Protein AF-A0A529L135-F1 (afdb_monomer)

Radius of gyration: 15.81 Å; Cα contacts (8 Å, |Δi|>4): 292; chains: 1; bounding box: 37×42×41 Å

Foldseek 3Di:
DQDDDAEEEEQAPLDDALDDDCVVSLVVVLVVLVSDDHQAEYEYANSDDPVCVVSCVVSRYHYADLAWDWDDDPNATEIEHEHHACPNVNRGDLCSRLVPPDQPHA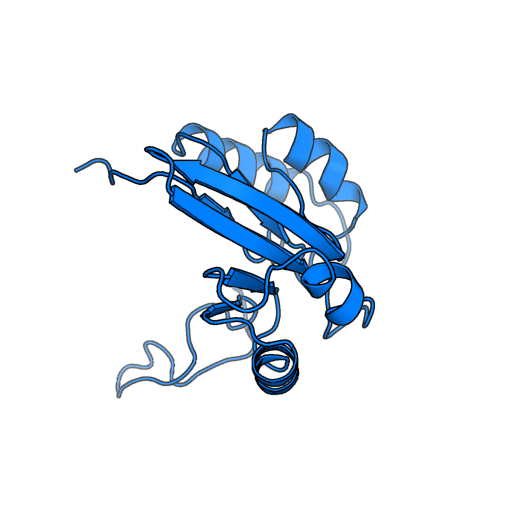YEYRHQDPPCVVVCVVSPHPYYDYHQFPQDCDDDVVPSPHTHSDDDD

pLDDT: mean 85.68, std 14.47, range [43.91, 97.81]

Secondary structure (DSSP, 8-state):
-PPP-S-EEEES--SS-SSS--HHHHHHHHHHHTT--S-EEEE--TT--GGGHHHHHHTTEEE-SSEEEEEEETTEEEEEEE---TTTT----HHHHHTT--TTS-EEEEES-GGGHHHHHHTT-SEEEE--STT-SS--TT-S-S--S----

Structure (mmCIF, N/CA/C/O backbone):
data_AF-A0A529L135-F1
#
_entry.id   AF-A0A529L135-F1
#
loop_
_atom_site.group_PDB
_atom_site.id
_atom_site.type_symbol
_atom_site.label_atom_id
_atom_site.label_alt_id
_atom_site.label_comp_id
_atom_site.label_asym_id
_atom_site.label_entity_id
_atom_site.label_seq_id
_atom_site.pdbx_PDB_ins_code
_atom_site.Cartn_x
_atom_site.Cartn_y
_atom_site.Cartn_z
_atom_site.occupancy
_atom_site.B_iso_or_equiv
_atom_site.auth_seq_id
_atom_site.auth_comp_id
_atom_site.auth_asym_id
_atom_site.auth_atom_id
_atom_site.pdbx_PDB_model_num
ATOM 1 N N . ALA A 1 1 ? -20.664 -4.979 -12.430 1.00 52.12 1 ALA A N 1
ATOM 2 C CA . ALA A 1 1 ? -21.170 -3.982 -11.471 1.00 52.12 1 ALA A CA 1
ATOM 3 C C . ALA A 1 1 ? -19.959 -3.244 -10.936 1.00 52.12 1 ALA A C 1
ATOM 5 O O . ALA A 1 1 ? -18.958 -3.914 -10.702 1.00 52.12 1 ALA A O 1
ATOM 6 N N . ASP A 1 2 ? -20.019 -1.918 -10.818 1.00 77.88 2 ASP A N 1
ATOM 7 C CA . ASP A 1 2 ? -18.965 -1.169 -10.124 1.00 77.88 2 ASP A CA 1
ATOM 8 C C . ASP A 1 2 ? -18.896 -1.668 -8.671 1.00 77.88 2 ASP A C 1
ATOM 10 O O . ASP A 1 2 ? -19.935 -1.911 -8.052 1.00 77.88 2 ASP A O 1
ATOM 14 N N . LEU A 1 3 ? -17.682 -1.902 -8.169 1.00 85.25 3 LEU A N 1
ATOM 15 C CA . LEU A 1 3 ? -17.448 -2.347 -6.797 1.00 85.25 3 LEU A CA 1
ATOM 16 C C . LEU A 1 3 ? -17.660 -1.154 -5.853 1.00 85.25 3 LEU A C 1
ATOM 18 O O . LEU A 1 3 ? -17.088 -0.092 -6.089 1.00 85.25 3 LEU A O 1
ATOM 22 N N . ASP A 1 4 ? -18.458 -1.328 -4.802 1.00 90.44 4 ASP A N 1
ATOM 23 C CA . ASP A 1 4 ? -18.610 -0.329 -3.740 1.00 90.44 4 ASP A CA 1
ATOM 24 C C . ASP A 1 4 ? -17.575 -0.590 -2.640 1.00 90.44 4 ASP A C 1
ATOM 26 O O . ASP A 1 4 ? -17.446 -1.722 -2.167 1.00 90.44 4 ASP A O 1
ATOM 30 N N . TYR A 1 5 ? -16.799 0.431 -2.280 1.00 92.19 5 TYR A N 1
ATOM 31 C CA . TYR A 1 5 ? -15.730 0.339 -1.288 1.00 92.19 5 TYR A CA 1
ATOM 32 C C . TYR A 1 5 ? -15.393 1.718 -0.705 1.00 92.19 5 TYR A C 1
ATOM 34 O O . TYR A 1 5 ? -15.581 2.747 -1.354 1.00 92.19 5 TYR A O 1
ATOM 42 N N . ASP A 1 6 ? -14.844 1.731 0.512 1.00 92.06 6 ASP A N 1
ATOM 43 C CA . ASP A 1 6 ? -14.479 2.968 1.218 1.00 92.06 6 ASP A CA 1
ATOM 44 C C . ASP A 1 6 ? -13.060 3.437 0.931 1.00 92.06 6 ASP A C 1
ATOM 46 O O . ASP A 1 6 ? -12.818 4.631 0.795 1.00 92.06 6 ASP A O 1
ATOM 50 N N . ILE A 1 7 ? -12.122 2.494 0.857 1.00 94.94 7 ILE A N 1
ATOM 51 C CA . ILE A 1 7 ? -10.709 2.747 0.584 1.00 94.94 7 ILE A CA 1
ATOM 52 C C . ILE A 1 7 ? -10.172 1.679 -0.363 1.00 94.94 7 ILE A C 1
ATOM 54 O O . ILE A 1 7 ? -10.663 0.549 -0.391 1.00 94.94 7 ILE A O 1
ATOM 58 N N . CYS A 1 8 ? -9.131 2.024 -1.110 1.00 95.44 8 CYS A N 1
ATOM 59 C CA . CYS A 1 8 ? -8.350 1.073 -1.889 1.00 95.44 8 CYS A CA 1
ATOM 60 C C . CYS A 1 8 ? -6.892 1.114 -1.416 1.00 95.44 8 CYS A C 1
ATOM 62 O O . CYS A 1 8 ? -6.384 2.171 -1.037 1.00 95.44 8 CYS A O 1
ATOM 64 N N . VAL A 1 9 ? -6.230 -0.042 -1.410 1.00 96.25 9 VAL A N 1
ATOM 65 C CA . VAL A 1 9 ? -4.837 -0.181 -0.975 1.00 96.25 9 VAL A CA 1
ATOM 66 C C . VAL A 1 9 ? -4.012 -0.860 -2.066 1.00 96.25 9 VAL A C 1
ATOM 68 O O . VAL A 1 9 ? -4.478 -1.810 -2.694 1.00 96.25 9 VAL A O 1
ATOM 71 N N . LEU A 1 10 ? -2.796 -0.368 -2.299 1.00 94.75 10 LEU A N 1
ATOM 72 C CA . LEU A 1 10 ? -1.852 -0.878 -3.295 1.00 94.75 10 LEU A CA 1
ATOM 73 C C . LEU A 1 10 ? -0.564 -1.309 -2.593 1.00 94.75 10 LEU A C 1
ATOM 75 O O . LEU A 1 10 ? 0.170 -0.488 -2.049 1.00 94.75 10 LEU A O 1
ATOM 79 N N . THR A 1 11 ? -0.274 -2.604 -2.595 1.00 93.38 11 THR A N 1
ATOM 80 C CA . THR A 1 11 ? 0.825 -3.180 -1.809 1.00 93.38 11 THR A CA 1
ATOM 81 C C . THR A 1 11 ? 2.119 -3.324 -2.609 1.00 93.38 11 THR A C 1
ATOM 83 O O . THR A 1 11 ? 2.791 -4.339 -2.472 1.00 93.38 11 THR A O 1
ATOM 86 N N . GLY A 1 12 ? 2.461 -2.350 -3.457 1.00 91.25 12 GLY A N 1
ATOM 87 C CA . GLY A 1 12 ? 3.728 -2.305 -4.198 1.00 91.25 12 GLY A CA 1
ATOM 88 C C . GLY A 1 12 ? 3.805 -3.149 -5.476 1.00 91.25 12 GLY A C 1
ATOM 89 O O . GLY A 1 12 ? 2.822 -3.743 -5.916 1.00 91.25 12 GLY A O 1
ATOM 90 N N . ASP A 1 13 ? 5.002 -3.175 -6.062 1.00 91.12 13 ASP A N 1
ATOM 91 C CA . ASP A 1 13 ? 5.350 -3.725 -7.379 1.00 91.12 13 ASP A CA 1
ATOM 92 C C . ASP A 1 13 ? 4.574 -3.084 -8.534 1.00 91.12 13 ASP A C 1
ATOM 94 O O . ASP A 1 13 ? 4.023 -3.739 -9.422 1.00 91.12 13 ASP A O 1
ATOM 98 N N . PHE A 1 14 ? 4.586 -1.751 -8.557 1.00 91.56 14 PHE A N 1
ATOM 99 C CA . PHE A 1 14 ? 4.044 -0.966 -9.666 1.00 91.56 14 PHE A CA 1
ATOM 100 C C . PHE A 1 14 ? 4.811 -1.198 -10.970 1.00 91.56 14 PHE A C 1
ATOM 102 O O . PHE A 1 14 ? 4.242 -1.059 -12.058 1.00 91.56 14 PHE A O 1
ATOM 109 N N . ARG A 1 15 ? 6.101 -1.543 -10.888 1.00 89.12 15 ARG A N 1
ATOM 110 C CA . ARG A 1 15 ? 6.928 -1.879 -12.054 1.00 89.12 15 ARG A CA 1
ATOM 111 C C . ARG A 1 15 ? 7.584 -3.252 -11.935 1.00 89.12 15 ARG A C 1
ATOM 113 O O . ARG A 1 15 ? 7.894 -3.728 -10.858 1.00 89.12 15 ARG A O 1
ATOM 120 N N . ALA A 1 16 ? 7.895 -3.845 -13.085 1.00 84.81 16 ALA A N 1
ATOM 121 C CA . ALA A 1 16 ? 8.473 -5.187 -13.169 1.00 84.81 16 ALA A CA 1
ATOM 122 C C . ALA A 1 16 ? 9.989 -5.260 -12.904 1.00 84.81 16 ALA A C 1
ATOM 124 O O . ALA A 1 16 ? 10.500 -6.282 -12.460 1.00 84.81 16 ALA A O 1
ATOM 125 N N . LYS A 1 17 ? 10.760 -4.215 -13.229 1.00 84.44 17 LYS A N 1
ATOM 126 C CA . LYS A 1 17 ? 12.232 -4.225 -13.116 1.00 84.44 17 LYS A CA 1
ATOM 127 C C . LYS A 1 17 ? 12.682 -3.318 -11.983 1.00 84.44 17 LYS A C 1
ATOM 129 O O . LYS A 1 17 ? 12.182 -2.210 -11.869 1.00 84.44 17 LYS A O 1
ATOM 134 N N . THR A 1 18 ? 13.705 -3.729 -11.236 1.00 83.75 18 THR A N 1
ATOM 135 C CA . THR A 1 18 ? 14.339 -2.923 -10.173 1.00 83.75 18 THR A CA 1
ATOM 136 C C . THR A 1 18 ? 15.204 -1.770 -10.709 1.00 83.75 18 THR A C 1
ATOM 138 O O . THR A 1 18 ? 15.693 -0.938 -9.945 1.00 83.75 18 THR A O 1
ATOM 141 N N . PHE A 1 19 ? 15.370 -1.643 -12.028 1.00 86.12 19 PHE A N 1
ATOM 142 C CA . PHE A 1 19 ? 16.153 -0.584 -12.664 1.00 86.12 19 PHE A CA 1
ATOM 143 C C . PHE A 1 19 ? 15.565 -0.176 -14.019 1.00 86.12 19 PHE A C 1
ATOM 145 O O . PHE A 1 19 ? 14.775 -0.903 -14.622 1.00 86.12 19 PHE A O 1
ATOM 152 N N . GLY A 1 20 ? 16.008 0.981 -14.514 1.00 91.69 20 GLY A N 1
ATOM 153 C CA . GLY A 1 20 ? 15.565 1.542 -15.789 1.00 91.69 20 GLY A CA 1
ATOM 154 C C . GLY A 1 20 ? 14.368 2.495 -15.663 1.00 91.69 20 GLY A C 1
ATOM 155 O O . GLY A 1 20 ? 13.976 2.839 -14.541 1.00 91.69 20 GLY A O 1
ATOM 156 N N . PRO A 1 21 ? 13.833 2.953 -16.812 1.00 92.94 21 PRO A N 1
ATOM 157 C CA . PRO A 1 21 ? 12.687 3.857 -16.863 1.00 92.94 21 PRO A CA 1
ATOM 158 C C . PRO A 1 21 ? 11.444 3.218 -16.235 1.00 92.94 21 PRO A C 1
ATOM 160 O O . PRO A 1 21 ? 11.244 2.003 -16.318 1.00 92.94 21 PRO A O 1
ATOM 163 N N . PHE A 1 22 ? 10.616 4.040 -15.600 1.00 94.75 22 PHE A N 1
ATOM 164 C CA . PHE A 1 22 ? 9.391 3.630 -14.898 1.00 94.75 22 PHE A CA 1
ATOM 165 C C . PHE A 1 22 ? 8.163 4.448 -15.320 1.00 94.75 22 PHE A C 1
ATOM 167 O O . PHE A 1 22 ? 7.067 4.231 -14.814 1.00 94.75 22 PHE A O 1
ATOM 174 N N . GLU A 1 23 ? 8.320 5.359 -16.274 1.00 96.00 23 GLU A N 1
ATOM 175 C CA . GLU A 1 23 ? 7.286 6.267 -16.764 1.00 96.00 23 GLU A CA 1
ATOM 176 C C . GLU A 1 23 ? 6.094 5.484 -17.328 1.00 96.00 23 GLU A C 1
ATOM 178 O O . GLU A 1 23 ? 4.957 5.735 -16.955 1.00 96.00 23 GLU A O 1
ATOM 183 N N . ALA A 1 24 ? 6.354 4.429 -18.108 1.00 95.19 24 ALA A N 1
ATOM 184 C CA . ALA A 1 24 ? 5.298 3.559 -18.630 1.00 95.19 24 ALA A CA 1
ATOM 185 C C . ALA A 1 24 ? 4.519 2.812 -17.527 1.00 95.19 24 ALA A C 1
ATOM 187 O O . ALA A 1 24 ? 3.340 2.498 -17.705 1.00 95.19 24 ALA A O 1
ATOM 188 N N . ALA A 1 25 ? 5.166 2.520 -16.391 1.00 95.06 25 ALA A N 1
ATOM 189 C CA . ALA A 1 25 ? 4.496 1.930 -15.235 1.00 95.06 25 ALA A CA 1
ATOM 190 C C . ALA A 1 25 ? 3.581 2.962 -14.564 1.00 95.06 25 ALA A C 1
ATOM 192 O O . ALA A 1 25 ? 2.421 2.657 -14.300 1.00 95.06 25 ALA A O 1
ATOM 193 N N . LEU A 1 26 ? 4.056 4.200 -14.388 1.00 96.44 26 LEU A N 1
ATOM 194 C CA . LEU A 1 26 ? 3.243 5.312 -13.889 1.00 96.44 26 LEU A CA 1
ATOM 195 C C . LEU A 1 26 ? 2.050 5.610 -14.806 1.00 96.44 26 LEU A C 1
ATOM 197 O O . LEU A 1 26 ? 0.939 5.769 -14.310 1.00 96.44 26 LEU A O 1
ATOM 201 N N . ASP A 1 27 ? 2.229 5.581 -16.128 1.00 96.69 27 ASP A N 1
ATOM 202 C CA . ASP A 1 27 ? 1.118 5.698 -17.082 1.00 96.69 27 ASP A CA 1
ATOM 203 C C . ASP A 1 27 ? 0.091 4.573 -16.887 1.00 96.69 27 ASP A C 1
ATOM 205 O O . ASP A 1 27 ? -1.116 4.771 -17.045 1.00 96.69 27 ASP A O 1
ATOM 209 N N . GLY A 1 28 ? 0.560 3.366 -16.557 1.00 94.69 28 GLY A N 1
ATOM 210 C CA . GLY A 1 28 ? -0.282 2.234 -16.177 1.00 94.69 28 GLY A CA 1
ATOM 211 C C . GLY A 1 28 ? -1.088 2.507 -14.914 1.00 94.69 28 GLY A C 1
ATOM 212 O O . GLY A 1 28 ? -2.313 2.356 -14.929 1.00 94.69 28 GLY A O 1
ATOM 213 N N . VAL A 1 29 ? -0.419 2.964 -13.855 1.00 94.62 29 VAL A N 1
ATOM 214 C CA . VAL A 1 29 ? -1.062 3.335 -12.590 1.00 94.62 29 VAL A CA 1
ATOM 215 C C . VAL A 1 29 ? -2.086 4.445 -12.809 1.00 94.62 29 VAL A C 1
ATOM 217 O O . VAL A 1 29 ? -3.202 4.321 -12.318 1.00 94.62 29 VAL A O 1
ATOM 220 N N . ALA A 1 30 ? -1.786 5.463 -13.618 1.00 95.62 30 ALA A N 1
ATOM 221 C CA . ALA A 1 30 ? -2.716 6.546 -13.934 1.00 95.62 30 ALA A CA 1
ATOM 222 C C . ALA A 1 30 ? -4.013 6.036 -14.592 1.00 95.62 30 ALA A C 1
ATOM 224 O O . ALA A 1 30 ? -5.111 6.477 -14.242 1.00 95.62 30 ALA A O 1
ATOM 225 N N . ARG A 1 31 ? -3.916 5.056 -15.505 1.00 95.12 31 ARG A N 1
ATOM 226 C CA . ARG A 1 31 ? -5.099 4.425 -16.123 1.00 95.12 31 ARG A CA 1
ATOM 227 C C . ARG A 1 31 ? -5.934 3.644 -15.112 1.00 95.12 31 ARG A C 1
ATOM 229 O O . ARG A 1 31 ? -7.160 3.740 -15.139 1.00 95.12 31 ARG A O 1
ATOM 236 N N . VAL A 1 32 ? -5.290 2.887 -14.221 1.00 92.00 32 VAL A N 1
ATOM 237 C CA . VAL A 1 32 ? -5.987 2.157 -13.148 1.00 92.00 32 VAL A CA 1
ATOM 238 C C . VAL A 1 32 ? -6.639 3.146 -12.186 1.00 92.00 32 VAL A C 1
ATOM 240 O O . VAL A 1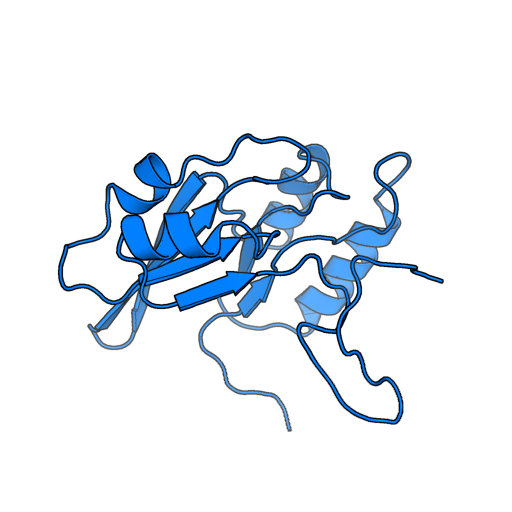 32 ? -7.831 3.037 -11.907 1.00 92.00 32 VAL A O 1
ATOM 243 N N . ARG A 1 33 ? -5.895 4.170 -11.757 1.00 92.56 33 ARG A N 1
ATOM 244 C CA . ARG A 1 33 ? -6.348 5.235 -10.861 1.00 92.56 33 ARG A CA 1
ATOM 245 C C . ARG A 1 33 ? -7.617 5.915 -11.358 1.00 92.56 33 ARG A C 1
ATOM 247 O O . ARG A 1 33 ? -8.477 6.207 -10.531 1.00 92.56 33 ARG A O 1
ATOM 254 N N . ALA A 1 34 ? -7.757 6.134 -12.666 1.00 92.50 34 ALA A N 1
ATOM 255 C CA . ALA A 1 34 ? -8.953 6.731 -13.267 1.00 92.50 34 ALA A CA 1
ATOM 256 C C . ALA A 1 34 ? -10.229 5.888 -13.074 1.00 92.50 34 ALA A C 1
ATOM 258 O O . ALA A 1 34 ? -11.334 6.422 -13.137 1.00 92.50 34 ALA A O 1
ATOM 259 N N . SER A 1 35 ? -10.080 4.585 -12.824 1.00 91.12 35 SER A N 1
ATOM 260 C CA . SER A 1 35 ? -11.188 3.665 -12.535 1.00 91.12 35 SER A CA 1
ATOM 261 C C . SER A 1 35 ? -11.441 3.493 -11.032 1.00 91.12 35 SER A C 1
ATOM 263 O O . SER A 1 35 ? -12.474 2.955 -10.643 1.00 91.12 35 SER A O 1
ATOM 265 N N . LEU A 1 36 ? -10.514 3.953 -10.185 1.00 92.12 36 LEU A N 1
ATOM 266 C CA . LEU A 1 36 ? -10.628 3.900 -8.733 1.00 92.12 36 LEU A CA 1
ATOM 267 C C . LEU A 1 36 ? -11.289 5.178 -8.195 1.00 92.12 36 LEU A C 1
ATOM 269 O O . LEU A 1 36 ? -11.008 6.298 -8.621 1.00 92.12 36 LEU A O 1
ATOM 273 N N . ARG A 1 37 ? -12.165 5.015 -7.214 1.00 90.69 37 ARG A N 1
ATOM 274 C CA . ARG A 1 37 ? -12.821 6.072 -6.442 1.00 90.69 37 ARG A CA 1
ATOM 275 C C . ARG A 1 37 ? -12.316 6.065 -4.995 1.00 90.69 37 ARG A C 1
ATOM 277 O O . ARG A 1 37 ? -11.704 5.096 -4.561 1.00 90.69 37 ARG A O 1
ATOM 284 N N . GLY A 1 38 ? -12.582 7.149 -4.270 1.00 91.56 38 GLY A N 1
ATOM 285 C CA . GLY A 1 38 ? -12.255 7.268 -2.847 1.00 91.56 38 GLY A CA 1
ATOM 286 C C . GLY A 1 38 ? -10.756 7.410 -2.531 1.00 91.56 38 GLY A C 1
ATOM 287 O O . GLY A 1 38 ? -9.938 7.567 -3.445 1.00 91.56 38 GLY A O 1
ATOM 288 N N . PRO A 1 39 ? -10.408 7.410 -1.232 1.00 95.62 39 PRO A N 1
ATOM 289 C CA . PRO A 1 39 ? -9.033 7.388 -0.747 1.00 95.62 39 PRO A CA 1
ATOM 290 C C . PRO A 1 39 ? -8.264 6.156 -1.229 1.00 95.62 39 PRO A C 1
ATOM 292 O O . PRO A 1 39 ? -8.771 5.031 -1.223 1.00 95.62 39 PRO A O 1
ATOM 295 N N . LEU A 1 40 ? -7.014 6.384 -1.621 1.00 96.69 40 LEU A N 1
ATOM 296 C CA . LEU A 1 40 ? -6.109 5.366 -2.130 1.00 96.69 40 LEU A CA 1
ATOM 297 C C . LEU A 1 40 ? -4.821 5.415 -1.317 1.00 96.69 40 LEU A C 1
ATOM 299 O O . LEU A 1 40 ? -4.205 6.473 -1.222 1.00 96.69 40 LEU A O 1
ATOM 303 N N . TYR A 1 41 ? -4.421 4.288 -0.746 1.00 97.81 41 TYR A N 1
ATOM 304 C CA . TYR A 1 41 ? -3.205 4.167 0.055 1.00 97.81 41 TYR A CA 1
ATOM 305 C C . TYR A 1 41 ? -2.235 3.202 -0.612 1.00 97.81 41 TYR A C 1
ATOM 307 O O . TYR A 1 41 ? -2.661 2.260 -1.280 1.00 97.81 41 TYR A O 1
ATOM 315 N N . GLY A 1 42 ? -0.935 3.414 -0.439 1.00 96.12 42 GLY A N 1
ATOM 316 C CA . GLY A 1 42 ? 0.069 2.562 -1.063 1.00 96.12 42 GLY A CA 1
ATOM 317 C C . GLY A 1 42 ? 1.319 2.368 -0.224 1.00 96.12 42 GLY A C 1
ATOM 318 O O . GLY A 1 42 ? 1.691 3.235 0.558 1.00 96.12 42 GLY A O 1
ATOM 319 N N . VAL A 1 43 ? 1.990 1.240 -0.432 1.00 95.50 43 VAL A N 1
ATOM 320 C CA . VAL A 1 43 ? 3.383 1.011 -0.019 1.00 95.50 43 VAL A CA 1
ATOM 321 C C . VAL A 1 43 ? 4.209 0.668 -1.258 1.00 95.50 43 VAL A C 1
ATOM 323 O O . VAL A 1 43 ? 3.653 0.275 -2.286 1.00 95.50 43 VAL A O 1
ATOM 326 N N . LEU A 1 44 ? 5.525 0.856 -1.194 1.00 93.62 44 LEU A N 1
ATOM 327 C CA . LEU A 1 44 ? 6.421 0.479 -2.288 1.00 93.62 44 LEU A CA 1
ATOM 328 C C . LEU A 1 44 ? 6.745 -1.010 -2.228 1.00 93.62 44 LEU A C 1
ATOM 330 O O . LEU A 1 44 ? 6.862 -1.577 -1.144 1.00 93.62 44 LEU A O 1
ATOM 334 N N . GLY A 1 45 ? 6.904 -1.623 -3.400 1.00 90.06 45 GLY A N 1
ATOM 335 C CA . GLY A 1 45 ? 7.439 -2.971 -3.520 1.00 90.06 45 GLY A CA 1
ATOM 336 C C . GLY A 1 45 ? 8.940 -3.007 -3.731 1.00 90.06 45 GLY A C 1
ATOM 337 O O . GLY A 1 45 ? 9.578 -1.977 -3.956 1.00 90.06 45 GLY A O 1
ATOM 338 N N . ASN A 1 46 ? 9.513 -4.210 -3.706 1.00 86.50 46 ASN A N 1
ATOM 339 C CA . ASN A 1 46 ? 10.956 -4.382 -3.877 1.00 86.50 46 ASN A CA 1
ATOM 340 C C . ASN A 1 46 ? 11.418 -4.003 -5.294 1.00 86.50 46 ASN A C 1
ATOM 342 O O . ASN A 1 46 ? 12.604 -3.739 -5.513 1.00 86.50 46 ASN A O 1
ATOM 346 N N . HIS A 1 47 ? 10.505 -3.972 -6.271 1.00 87.19 47 HIS A N 1
ATOM 347 C CA . HIS A 1 47 ? 10.811 -3.485 -7.611 1.00 87.19 47 HIS A CA 1
ATOM 348 C C . HIS A 1 47 ? 10.717 -1.968 -7.732 1.00 87.19 47 HIS A C 1
ATOM 350 O O . HIS A 1 47 ? 11.348 -1.397 -8.628 1.00 87.19 47 HIS A O 1
ATOM 356 N N . ASP A 1 48 ? 9.983 -1.297 -6.854 1.00 90.19 48 ASP A N 1
ATOM 357 C CA . ASP A 1 48 ? 9.704 0.125 -6.971 1.00 90.19 48 ASP A CA 1
ATOM 358 C C . ASP A 1 48 ? 10.856 0.981 -6.446 1.00 90.19 48 ASP A C 1
ATOM 360 O O . ASP A 1 48 ? 11.711 0.559 -5.672 1.00 90.19 48 ASP A O 1
ATOM 364 N N . THR A 1 49 ? 10.918 2.220 -6.920 1.00 89.81 49 THR A N 1
ATOM 365 C CA . THR A 1 49 ? 11.902 3.195 -6.452 1.00 89.81 49 THR A CA 1
ATOM 366 C C . THR A 1 49 ? 11.182 4.349 -5.780 1.00 89.81 49 THR A C 1
ATOM 368 O O . THR A 1 49 ? 10.156 4.806 -6.278 1.00 89.81 49 THR A O 1
ATOM 371 N N . VAL A 1 50 ? 11.767 4.898 -4.712 1.00 91.00 50 VAL A N 1
ATOM 372 C CA . VAL A 1 50 ? 11.262 6.112 -4.043 1.00 91.00 50 VAL A CA 1
ATOM 373 C C . VAL A 1 50 ? 11.050 7.284 -5.013 1.00 91.00 50 VAL A C 1
ATOM 375 O O . VAL A 1 50 ? 10.214 8.148 -4.786 1.00 91.00 50 VAL A O 1
ATOM 378 N N . ARG A 1 51 ? 11.741 7.290 -6.162 1.00 93.19 51 ARG A N 1
ATOM 379 C CA . ARG A 1 51 ? 11.551 8.292 -7.223 1.00 93.19 51 ARG A CA 1
ATOM 380 C C . ARG A 1 51 ? 10.156 8.264 -7.863 1.00 93.19 51 ARG A C 1
ATOM 382 O O . ARG A 1 51 ? 9.806 9.225 -8.538 1.00 93.19 51 ARG A O 1
ATOM 389 N N . MET A 1 52 ? 9.392 7.187 -7.684 1.00 95.00 52 MET A N 1
ATOM 390 C CA . MET A 1 52 ? 8.004 7.079 -8.140 1.00 95.00 52 MET A CA 1
ATOM 391 C C . MET A 1 52 ? 7.023 7.757 -7.179 1.00 95.00 52 MET A C 1
ATOM 393 O O . MET A 1 52 ? 5.952 8.154 -7.627 1.00 95.00 52 MET A O 1
ATOM 397 N N . VAL A 1 53 ? 7.387 7.922 -5.898 1.00 95.31 53 VAL A N 1
ATOM 398 C CA . VAL A 1 53 ? 6.495 8.441 -4.844 1.00 95.31 53 VAL A CA 1
ATOM 399 C C . VAL A 1 53 ? 5.866 9.781 -5.223 1.00 95.31 53 VAL A C 1
ATOM 401 O O . VAL A 1 53 ? 4.641 9.830 -5.215 1.00 95.31 53 VAL A O 1
ATOM 404 N N . PRO A 1 54 ? 6.613 10.811 -5.678 1.00 97.25 54 PRO A N 1
ATOM 405 C CA . PRO A 1 54 ? 5.992 12.091 -6.021 1.00 97.25 54 PRO A CA 1
ATOM 406 C C . PRO A 1 54 ? 4.909 11.961 -7.098 1.00 97.25 54 PRO A C 1
ATOM 408 O O . PRO A 1 54 ? 3.842 12.544 -6.982 1.00 97.25 54 PRO A O 1
ATOM 411 N N . ALA A 1 55 ? 5.145 11.136 -8.123 1.00 97.44 55 ALA A N 1
ATOM 412 C CA . ALA A 1 55 ? 4.168 10.932 -9.187 1.00 97.44 55 ALA A CA 1
ATOM 413 C C . ALA A 1 55 ? 2.947 10.119 -8.721 1.00 97.44 55 ALA A C 1
ATOM 415 O O . ALA A 1 55 ? 1.836 10.370 -9.179 1.00 97.44 55 ALA A O 1
ATOM 416 N N . LEU A 1 56 ? 3.136 9.144 -7.827 1.00 97.12 56 LEU A N 1
ATOM 417 C CA . LEU A 1 56 ? 2.036 8.383 -7.224 1.00 97.12 56 LEU A CA 1
ATOM 418 C C . LEU A 1 56 ? 1.178 9.279 -6.315 1.00 97.12 56 LEU A C 1
ATOM 420 O O . LEU A 1 56 ? -0.051 9.219 -6.371 1.00 97.12 56 LEU A O 1
ATOM 424 N N . GLU A 1 57 ? 1.816 10.150 -5.536 1.00 97.00 57 GLU A N 1
ATOM 425 C CA . GLU A 1 57 ? 1.148 11.143 -4.691 1.00 97.00 57 GLU A CA 1
ATOM 426 C C . GLU A 1 57 ? 0.407 12.198 -5.515 1.00 97.00 57 GLU A C 1
ATOM 428 O O . GLU A 1 57 ? -0.742 12.509 -5.202 1.00 97.00 57 GLU A O 1
ATOM 433 N N . ASP A 1 58 ? 0.986 12.663 -6.627 1.00 97.38 58 ASP A N 1
ATOM 434 C CA . ASP A 1 58 ? 0.313 13.552 -7.587 1.00 97.38 58 ASP A CA 1
ATOM 435 C C . ASP A 1 58 ? -0.942 12.896 -8.201 1.00 97.38 58 ASP A C 1
ATOM 437 O O . ASP A 1 58 ? -1.908 13.578 -8.550 1.00 97.38 58 ASP A O 1
ATOM 441 N N . MET A 1 59 ? -0.976 11.560 -8.293 1.00 96.69 59 MET A N 1
ATOM 442 C CA . MET A 1 59 ? -2.162 10.784 -8.691 1.00 96.69 59 MET A CA 1
ATOM 443 C C . MET A 1 59 ? -3.164 10.566 -7.539 1.00 96.69 59 MET A C 1
ATOM 445 O O . MET A 1 59 ? -4.215 9.939 -7.726 1.00 96.69 59 MET A O 1
ATOM 449 N N . GLY A 1 60 ? -2.872 11.081 -6.345 1.00 96.44 60 GLY A N 1
ATO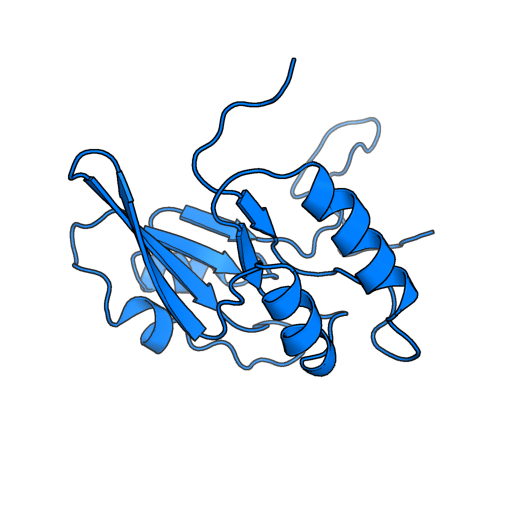M 450 C CA . GLY A 1 60 ? -3.701 10.969 -5.149 1.00 96.44 60 GLY A CA 1
ATOM 451 C C . GLY A 1 60 ? -3.552 9.645 -4.398 1.00 96.44 60 GLY A C 1
ATOM 452 O O . GLY A 1 60 ? -4.447 9.302 -3.626 1.00 96.44 60 GLY A O 1
ATOM 453 N N . VAL A 1 61 ? -2.476 8.885 -4.636 1.00 97.00 61 VAL A N 1
ATOM 454 C CA . VAL A 1 61 ? -2.102 7.746 -3.786 1.00 97.00 61 VAL A CA 1
ATOM 455 C C . VAL A 1 61 ? -1.389 8.294 -2.555 1.00 97.00 61 VAL A C 1
ATOM 457 O O . VAL A 1 61 ? -0.328 8.895 -2.674 1.00 97.00 61 VAL A O 1
ATOM 460 N N . ARG A 1 62 ? -1.921 8.059 -1.359 1.00 97.31 62 ARG A N 1
ATOM 461 C CA . ARG A 1 62 ? -1.192 8.344 -0.125 1.00 97.31 62 ARG A CA 1
ATOM 462 C C . ARG A 1 62 ? -0.197 7.224 0.155 1.00 97.31 62 ARG A C 1
ATOM 464 O O . ARG A 1 62 ? -0.587 6.135 0.579 1.00 97.31 62 ARG A O 1
ATOM 471 N N . MET A 1 63 ? 1.077 7.498 -0.095 1.00 96.75 63 MET A N 1
ATOM 472 C CA . MET A 1 63 ? 2.158 6.553 0.162 1.00 96.75 63 MET A CA 1
ATOM 473 C C . MET A 1 63 ? 2.472 6.519 1.661 1.00 96.75 63 MET A C 1
ATOM 475 O O . MET A 1 63 ? 2.762 7.548 2.255 1.00 96.75 63 MET A O 1
ATOM 479 N N . LEU A 1 64 ? 2.391 5.341 2.278 1.00 95.38 64 LEU A N 1
ATOM 480 C CA . LEU A 1 64 ? 2.641 5.131 3.703 1.00 95.38 64 LEU A CA 1
ATOM 481 C C . LEU A 1 64 ? 4.018 4.482 3.885 1.00 95.38 64 LEU A C 1
ATOM 483 O O . LEU A 1 64 ? 4.188 3.295 3.623 1.00 95.38 64 LEU A O 1
ATOM 487 N N . MET A 1 65 ? 5.012 5.253 4.329 1.00 91.56 65 MET A N 1
ATOM 488 C CA . MET A 1 65 ? 6.399 4.783 4.479 1.00 91.56 65 MET A CA 1
ATOM 489 C C . MET A 1 65 ? 6.831 4.781 5.950 1.00 91.56 65 MET A C 1
ATOM 491 O O . MET A 1 65 ? 7.450 5.727 6.444 1.00 91.56 65 MET A O 1
ATOM 495 N N . ASN A 1 66 ? 6.510 3.699 6.665 1.00 92.06 66 ASN A N 1
ATOM 496 C CA . ASN A 1 66 ? 6.610 3.615 8.130 1.00 92.06 66 ASN A CA 1
ATOM 497 C C . ASN A 1 66 ? 5.763 4.699 8.809 1.00 92.06 66 ASN A C 1
ATOM 499 O O . ASN A 1 66 ? 6.244 5.468 9.656 1.00 92.06 66 ASN A O 1
ATOM 503 N N . GLU A 1 67 ? 4.513 4.777 8.364 1.00 94.31 67 GLU A N 1
ATOM 504 C CA . GLU A 1 67 ? 3.532 5.787 8.739 1.00 94.31 67 GLU A CA 1
ATOM 505 C C . GLU A 1 67 ? 2.202 5.141 9.111 1.00 94.31 67 GLU A C 1
ATOM 507 O O . GLU A 1 67 ? 1.907 4.003 8.744 1.00 94.31 67 GLU A O 1
ATOM 512 N N . LEU A 1 68 ? 1.403 5.906 9.846 1.00 95.75 68 LEU A N 1
ATOM 513 C CA . LEU A 1 68 ? 0.093 5.521 10.329 1.00 95.75 68 LEU A CA 1
ATOM 514 C C . LEU A 1 68 ? -0.934 6.534 9.840 1.00 95.75 68 LEU A C 1
ATOM 516 O O . LEU A 1 68 ? -0.729 7.743 9.958 1.00 95.75 68 LEU A O 1
ATOM 520 N N . GLU A 1 69 ? -2.053 6.030 9.346 1.00 96.50 69 GLU A N 1
ATOM 521 C CA . GLU A 1 69 ? -3.223 6.812 9.001 1.00 96.50 69 GLU A CA 1
ATOM 522 C C . GLU A 1 69 ? -4.453 6.314 9.752 1.00 96.50 69 GLU A C 1
ATOM 524 O O . GLU A 1 69 ? -4.622 5.121 9.996 1.00 96.50 69 GLU A O 1
ATOM 529 N N . VAL A 1 70 ? -5.343 7.242 10.093 1.00 96.56 70 VAL A N 1
ATOM 530 C CA . VAL A 1 70 ? -6.637 6.920 10.691 1.00 96.56 70 VAL A CA 1
ATOM 531 C C . VAL A 1 70 ? -7.728 7.071 9.640 1.00 96.56 70 VAL A C 1
ATOM 533 O O . VAL A 1 70 ? -8.021 8.176 9.191 1.00 96.56 70 VAL A O 1
ATOM 536 N N . VAL A 1 71 ? -8.354 5.958 9.271 1.00 95.69 71 VAL A N 1
ATOM 537 C CA . VAL A 1 71 ? -9.530 5.941 8.398 1.00 95.69 71 VAL A CA 1
ATOM 538 C C . VAL A 1 71 ? -10.771 6.005 9.280 1.00 95.69 71 VAL A C 1
ATOM 540 O O . VAL A 1 71 ? -11.000 5.103 10.083 1.00 95.69 71 VAL A O 1
ATOM 543 N N . GLU A 1 72 ? -11.567 7.065 9.148 1.00 94.44 72 GLU A N 1
ATOM 544 C CA . GLU A 1 72 ? -12.788 7.267 9.933 1.00 94.44 72 GLU A CA 1
ATOM 545 C C . GLU A 1 72 ? -14.040 7.177 9.056 1.00 94.44 72 GLU A C 1
ATOM 547 O O . GLU A 1 72 ? -14.130 7.821 8.007 1.00 94.44 72 GLU A O 1
ATOM 552 N N . ARG A 1 73 ? -15.034 6.407 9.504 1.00 90.56 73 ARG A N 1
ATOM 553 C CA . ARG A 1 73 ? -16.350 6.320 8.864 1.00 90.56 73 ARG A CA 1
ATOM 554 C C . ARG A 1 73 ? -17.426 6.175 9.930 1.00 90.56 73 ARG A C 1
ATOM 556 O O . ARG A 1 73 ? -17.349 5.295 10.775 1.00 90.56 73 ARG A O 1
ATOM 563 N N . ASN A 1 74 ? -18.452 7.026 9.880 1.00 92.06 74 ASN A N 1
ATOM 564 C CA . ASN A 1 74 ? -19.596 6.987 10.804 1.00 92.06 74 ASN A CA 1
ATOM 565 C C . ASN A 1 74 ? -19.209 6.989 12.303 1.00 92.06 74 ASN A C 1
ATOM 567 O O . ASN A 1 74 ? -19.921 6.417 13.123 1.00 92.06 74 ASN A O 1
ATOM 571 N N . GLY A 1 75 ? -18.093 7.634 12.665 1.00 91.50 75 GLY A N 1
ATOM 572 C CA . GLY A 1 75 ? -17.577 7.684 14.039 1.00 91.50 75 GLY A CA 1
ATOM 573 C C . GLY A 1 75 ? -16.758 6.460 14.471 1.00 91.50 75 GLY A C 1
ATOM 574 O O . GLY A 1 75 ? -16.232 6.447 15.583 1.00 91.50 75 GLY A O 1
ATOM 575 N N . GLU A 1 76 ? -16.611 5.455 13.606 1.00 93.75 76 GLU A N 1
ATOM 576 C CA . GLU A 1 76 ? -15.699 4.326 13.795 1.00 93.75 76 GLU A CA 1
ATOM 577 C C . GLU A 1 76 ? -14.358 4.599 13.114 1.00 93.75 76 GLU A C 1
ATOM 579 O O . GLU A 1 76 ? -14.292 5.316 12.113 1.00 93.75 76 GLU A O 1
ATOM 584 N N . ARG A 1 77 ? -13.277 4.031 13.660 1.00 95.62 77 ARG A N 1
ATOM 585 C CA . ARG A 1 77 ? -11.907 4.277 13.194 1.00 95.62 77 ARG A CA 1
ATOM 586 C C . ARG A 1 77 ? -11.151 2.980 12.951 1.00 95.62 77 ARG A C 1
ATOM 588 O O . ARG A 1 77 ? -11.166 2.093 13.800 1.00 95.62 77 ARG A O 1
ATOM 595 N N . ILE A 1 78 ? -10.434 2.934 11.834 1.00 96.69 78 ILE A N 1
ATOM 596 C CA . ILE A 1 78 ? -9.452 1.903 11.497 1.00 96.69 78 ILE A CA 1
ATOM 597 C C . ILE A 1 78 ? -8.077 2.560 11.437 1.00 96.69 78 ILE A C 1
ATOM 599 O O . ILE A 1 78 ? -7.895 3.590 10.787 1.00 96.69 78 ILE A O 1
ATOM 603 N N . TYR A 1 79 ? -7.108 1.950 12.107 1.00 97.50 79 TYR A N 1
ATOM 604 C CA . TYR A 1 79 ? -5.720 2.391 12.104 1.00 97.50 79 TYR A CA 1
ATOM 605 C C . TYR A 1 79 ? -4.964 1.659 10.995 1.00 97.50 79 TYR A C 1
ATOM 607 O O . TYR A 1 79 ? -4.651 0.478 11.119 1.00 97.50 79 TYR A O 1
ATOM 615 N N . LEU A 1 80 ? -4.713 2.352 9.888 1.00 97.75 80 LEU A N 1
ATOM 616 C CA . LEU A 1 80 ? -4.037 1.823 8.712 1.00 97.75 80 LEU A CA 1
ATOM 617 C C . LEU A 1 8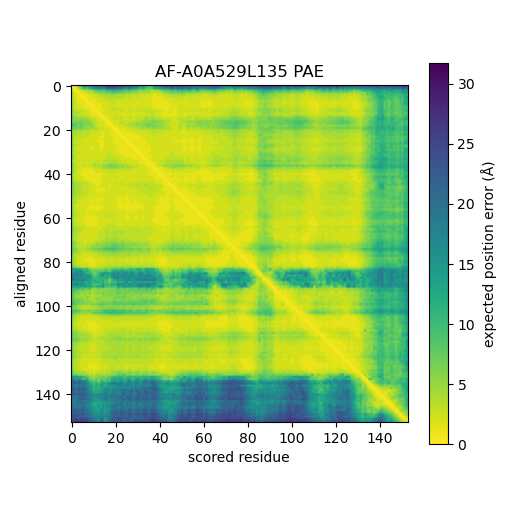0 ? -2.561 2.219 8.743 1.00 97.75 80 LEU A C 1
ATOM 619 O O . LEU A 1 80 ? -2.210 3.371 8.497 1.00 97.75 80 LEU A O 1
ATOM 623 N N . ALA A 1 81 ? -1.694 1.265 9.041 1.00 97.06 81 ALA A N 1
ATOM 624 C CA . ALA A 1 81 ? -0.253 1.443 8.994 1.00 97.06 81 ALA A CA 1
ATOM 625 C C . ALA A 1 81 ? 0.306 0.968 7.652 1.00 97.06 81 ALA A C 1
ATOM 627 O O . ALA A 1 81 ? -0.170 -0.017 7.092 1.00 97.06 81 ALA A O 1
ATOM 628 N N . GLY A 1 82 ? 1.353 1.622 7.161 1.00 95.50 82 GLY A N 1
ATOM 629 C CA . GLY A 1 82 ? 2.168 1.116 6.060 1.00 95.50 82 GLY A C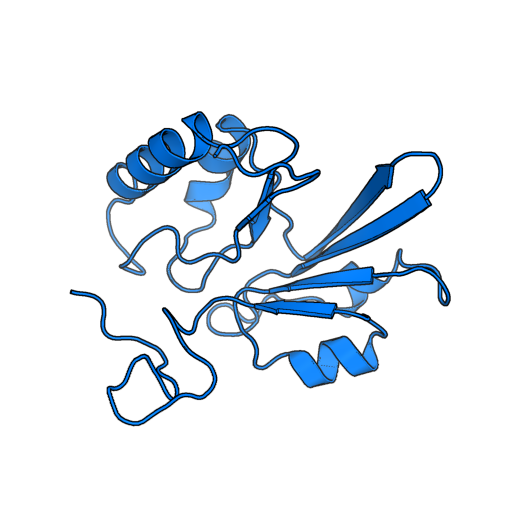A 1
ATOM 630 C C . GLY A 1 82 ? 3.638 1.144 6.435 1.00 95.50 82 GLY A C 1
ATOM 631 O O . GLY A 1 82 ? 4.117 2.129 7.001 1.00 95.50 82 GLY A O 1
ATOM 632 N N . ILE A 1 83 ? 4.345 0.058 6.138 1.00 91.00 83 ILE A N 1
ATOM 633 C CA . ILE A 1 83 ? 5.796 -0.032 6.310 1.00 91.00 83 ILE A CA 1
ATOM 634 C C . ILE A 1 83 ? 6.497 -0.007 4.961 1.00 91.00 83 ILE A C 1
ATOM 636 O O . ILE A 1 83 ? 5.957 -0.458 3.950 1.00 91.00 83 ILE A O 1
ATOM 640 N N . ASP A 1 84 ? 7.707 0.540 4.972 1.00 82.19 84 ASP A N 1
ATOM 641 C CA . ASP A 1 84 ? 8.601 0.470 3.823 1.00 82.19 84 ASP A CA 1
ATOM 642 C C . ASP A 1 84 ? 9.107 -0.975 3.633 1.00 82.19 84 ASP A C 1
ATOM 644 O O . ASP A 1 84 ? 8.837 -1.861 4.451 1.00 82.19 84 ASP A O 1
ATOM 648 N N . ASP A 1 85 ? 9.803 -1.243 2.534 1.00 74.00 85 ASP A N 1
ATOM 649 C CA . ASP A 1 85 ? 10.168 -2.606 2.148 1.00 74.00 85 ASP A CA 1
ATOM 650 C C . ASP A 1 85 ? 11.071 -3.300 3.190 1.00 74.00 85 ASP A C 1
ATOM 652 O O . ASP A 1 85 ? 12.250 -2.966 3.360 1.00 74.00 85 ASP A O 1
ATOM 656 N N . ALA A 1 86 ? 10.512 -4.318 3.851 1.00 59.06 86 ALA A N 1
ATOM 657 C CA . ALA A 1 86 ? 11.202 -5.152 4.833 1.00 59.06 86 ALA A CA 1
ATOM 658 C C . ALA A 1 86 ? 12.101 -6.229 4.203 1.00 59.06 86 ALA A C 1
ATOM 660 O O . ALA A 1 86 ? 12.893 -6.866 4.904 1.00 59.06 86 ALA A O 1
ATOM 661 N N . HIS A 1 87 ? 11.981 -6.455 2.891 1.00 59.31 87 HIS A N 1
ATOM 662 C CA . HIS A 1 87 ? 12.657 -7.538 2.191 1.00 59.31 87 HIS A CA 1
ATOM 663 C C . HIS A 1 87 ? 13.954 -7.070 1.524 1.00 59.31 87 HIS A C 1
ATOM 665 O O . HIS A 1 87 ? 15.042 -7.444 1.971 1.00 59.31 87 HIS A O 1
ATOM 671 N N . PHE A 1 88 ? 13.879 -6.247 0.475 1.00 56.97 88 PHE A N 1
ATOM 672 C CA . PHE A 1 88 ? 15.060 -5.873 -0.309 1.00 56.97 88 PHE A CA 1
ATOM 673 C C . PHE A 1 88 ? 15.795 -4.679 0.301 1.00 56.97 88 PHE A C 1
ATOM 675 O O . PHE A 1 88 ? 17.019 -4.717 0.446 1.00 56.97 88 PHE A O 1
ATOM 682 N N . PHE A 1 89 ? 15.063 -3.639 0.703 1.00 59.22 89 PHE A N 1
ATOM 683 C CA . PHE A 1 89 ? 15.667 -2.451 1.311 1.00 59.22 89 PHE A CA 1
ATOM 684 C C . PHE A 1 89 ? 15.868 -2.575 2.831 1.00 59.22 89 PHE A C 1
ATOM 686 O O . PHE A 1 89 ? 16.791 -1.952 3.358 1.00 59.22 89 PHE A O 1
ATOM 693 N N . ARG A 1 90 ? 15.082 -3.423 3.518 1.00 66.75 90 ARG A N 1
ATOM 694 C CA . ARG A 1 90 ? 15.133 -3.668 4.979 1.00 66.75 90 ARG A CA 1
ATOM 695 C C . ARG A 1 90 ? 15.063 -2.382 5.803 1.00 66.75 90 ARG A C 1
ATOM 697 O O . ARG A 1 90 ? 15.823 -2.186 6.754 1.00 66.75 90 ARG A O 1
ATOM 704 N N . VAL A 1 91 ? 14.185 -1.485 5.377 1.00 70.12 91 VAL A N 1
ATOM 705 C CA . VAL A 1 91 ? 13.960 -0.166 5.988 1.00 70.12 91 VAL A CA 1
ATOM 706 C C . VAL A 1 91 ? 12.598 -0.092 6.675 1.00 70.12 91 VAL A C 1
ATOM 708 O O . VAL A 1 91 ? 12.106 0.998 6.973 1.00 70.12 91 VAL A O 1
ATOM 711 N N . ASP A 1 92 ? 11.987 -1.242 6.947 1.00 75.88 92 ASP A N 1
ATOM 712 C CA . ASP A 1 92 ? 10.769 -1.334 7.729 1.00 75.88 92 ASP A CA 1
ATOM 713 C C . ASP A 1 92 ? 11.004 -0.907 9.182 1.00 75.88 92 ASP A C 1
ATOM 715 O O . ASP A 1 92 ? 12.039 -1.176 9.795 1.00 75.88 92 ASP A O 1
ATOM 719 N N . ASN A 1 93 ? 10.024 -0.206 9.741 1.00 83.25 93 ASN A N 1
ATOM 720 C CA . ASN A 1 93 ? 10.008 0.179 11.144 1.00 83.25 93 ASN A CA 1
ATOM 721 C C . ASN A 1 93 ? 8.589 0.006 11.688 1.00 83.25 93 ASN A C 1
ATOM 723 O O . ASN A 1 93 ? 7.799 0.954 11.769 1.00 83.25 93 ASN A O 1
ATOM 727 N N . ILE A 1 94 ? 8.269 -1.248 12.006 1.00 85.06 94 ILE A N 1
ATOM 728 C CA . ILE A 1 94 ? 6.952 -1.672 12.488 1.00 85.06 94 ILE A CA 1
ATOM 729 C C . ILE A 1 94 ? 6.632 -1.001 13.823 1.00 85.06 94 ILE A C 1
ATOM 731 O O . ILE A 1 94 ? 5.499 -0.578 14.034 1.00 85.06 94 ILE A O 1
ATOM 735 N N . GLU A 1 95 ? 7.619 -0.831 14.701 1.00 84.56 95 GLU A N 1
ATOM 736 C CA . GLU A 1 95 ? 7.442 -0.174 15.994 1.00 84.56 95 GLU A CA 1
ATOM 737 C C . GLU A 1 95 ? 7.006 1.283 15.818 1.00 84.56 95 GLU A C 1
ATOM 739 O O . GLU A 1 95 ? 6.076 1.736 16.484 1.00 84.56 95 GLU A O 1
ATOM 744 N N . LYS A 1 96 ? 7.630 2.015 14.885 1.00 86.75 96 LYS A N 1
ATOM 745 C CA . LYS A 1 96 ? 7.234 3.388 14.547 1.00 86.75 96 LYS A CA 1
ATOM 746 C C . LYS A 1 96 ? 5.824 3.428 13.962 1.00 86.75 96 LYS A C 1
ATOM 748 O O . LYS A 1 96 ? 5.041 4.290 14.355 1.00 86.75 96 LYS A O 1
ATOM 753 N N . ALA A 1 97 ? 5.501 2.514 13.049 1.00 87.38 97 ALA A N 1
ATOM 754 C CA . ALA A 1 97 ? 4.184 2.458 12.418 1.00 87.38 97 ALA A CA 1
ATOM 755 C C . ALA A 1 97 ? 3.070 2.090 13.424 1.00 87.38 97 ALA A C 1
ATOM 757 O O . ALA A 1 97 ? 1.951 2.587 13.320 1.00 87.38 97 ALA A O 1
ATOM 758 N N . ALA A 1 98 ? 3.390 1.281 14.437 1.00 88.50 98 ALA A N 1
ATOM 759 C CA . ALA A 1 98 ? 2.468 0.870 15.495 1.00 88.50 98 ALA A CA 1
ATOM 760 C C . ALA A 1 98 ? 2.359 1.875 16.658 1.00 88.50 98 ALA A C 1
ATOM 762 O O . ALA A 1 98 ? 1.382 1.840 17.402 1.00 88.50 98 ALA A O 1
ATOM 763 N N . ALA A 1 99 ? 3.322 2.789 16.830 1.00 89.19 99 ALA A N 1
ATOM 764 C CA . ALA A 1 99 ? 3.423 3.646 18.018 1.00 89.19 99 ALA A CA 1
ATOM 765 C C . ALA A 1 99 ? 2.175 4.506 18.303 1.00 89.19 99 ALA A C 1
ATOM 767 O O . ALA A 1 99 ? 1.934 4.880 19.451 1.00 89.19 99 ALA A O 1
ATOM 768 N N . GLY A 1 100 ? 1.393 4.838 17.272 1.00 88.31 100 GLY A N 1
ATOM 769 C CA . GLY A 1 100 ? 0.164 5.627 17.392 1.00 88.31 100 GLY A CA 1
ATOM 770 C C . GLY A 1 100 ? -1.127 4.810 17.508 1.00 88.31 100 GLY A C 1
ATOM 771 O O . GLY A 1 100 ? -2.196 5.415 17.592 1.00 88.31 100 GLY A O 1
ATOM 772 N N . VAL A 1 101 ? -1.058 3.475 17.489 1.00 92.94 101 VAL A N 1
ATOM 773 C CA . VAL A 1 101 ? -2.234 2.593 17.514 1.00 92.94 101 VAL A CA 1
ATOM 774 C C . VAL A 1 101 ? -2.690 2.368 18.964 1.00 92.94 101 VAL A C 1
ATOM 776 O O . VAL A 1 101 ? -1.926 1.844 19.779 1.00 92.94 101 VAL A O 1
ATOM 779 N N . PRO A 1 102 ? -3.926 2.749 19.339 1.00 93.88 102 PRO A N 1
ATOM 780 C CA . PRO A 1 102 ? -4.471 2.420 20.650 1.00 93.88 102 PRO A CA 1
ATOM 781 C C . PRO A 1 102 ? -4.612 0.905 20.825 1.00 93.88 102 PRO A C 1
ATOM 783 O O . PRO A 1 102 ? -5.046 0.211 19.915 1.00 93.88 102 PRO A O 1
ATOM 786 N N . ARG A 1 103 ? -4.332 0.403 22.031 1.00 86.81 103 ARG A N 1
ATOM 787 C CA . ARG A 1 103 ? -4.253 -1.038 22.345 1.00 86.81 103 ARG A CA 1
ATOM 788 C C . ARG A 1 103 ? -5.490 -1.875 21.977 1.00 86.81 103 ARG A C 1
ATOM 790 O O . ARG A 1 103 ? -5.361 -3.076 21.794 1.00 86.81 103 ARG A O 1
ATOM 797 N N . GLU A 1 104 ? -6.669 -1.265 21.939 1.00 89.62 104 GLU A N 1
ATOM 798 C CA . GLU A 1 104 ? -7.947 -1.942 21.658 1.00 89.62 104 GLU A CA 1
ATOM 799 C C . GLU A 1 104 ? -8.574 -1.480 20.333 1.00 89.62 104 GLU A C 1
ATOM 801 O O . GLU A 1 104 ? -9.729 -1.793 20.048 1.00 89.62 104 GLU A O 1
ATOM 806 N N . ALA A 1 105 ? -7.847 -0.693 19.536 1.00 94.81 105 ALA A N 1
ATOM 807 C CA . ALA A 1 105 ? -8.329 -0.233 18.245 1.00 94.81 105 ALA A CA 1
ATOM 808 C C . ALA A 1 105 ? -8.010 -1.252 17.152 1.00 94.81 105 ALA A C 1
ATOM 810 O O . ALA A 1 105 ? -6.914 -1.801 17.113 1.00 94.81 105 ALA A O 1
ATOM 811 N N . PHE A 1 106 ? -8.952 -1.436 16.227 1.00 96.56 106 PHE A N 1
ATOM 812 C CA . PHE A 1 106 ? -8.732 -2.284 15.064 1.00 96.56 106 PHE A CA 1
ATOM 813 C C . PHE A 1 106 ? -7.686 -1.665 14.131 1.00 96.56 106 PHE A C 1
ATOM 815 O O . PHE A 1 106 ? -7.775 -0.480 13.772 1.00 96.56 106 PHE A O 1
ATOM 822 N N . SER A 1 107 ? -6.711 -2.470 13.723 1.00 97.12 107 SER A N 1
ATOM 823 C CA . SER A 1 107 ? -5.563 -2.010 12.952 1.00 97.12 107 SER A CA 1
ATOM 824 C C . SER A 1 107 ? -5.176 -2.953 11.814 1.00 97.12 107 SER A C 1
ATOM 826 O O . SER A 1 107 ? -5.224 -4.180 11.919 1.00 97.12 107 SER A O 1
ATOM 828 N N . ILE A 1 108 ? -4.777 -2.349 10.698 1.00 97.62 108 ILE A N 1
ATOM 829 C CA . ILE A 1 108 ? -4.349 -3.033 9.480 1.00 97.62 108 ILE A CA 1
ATOM 830 C C . ILE A 1 108 ? -2.926 -2.587 9.167 1.00 97.62 108 ILE A C 1
ATOM 832 O O . ILE A 1 108 ? -2.652 -1.389 9.117 1.00 97.62 108 ILE A O 1
ATOM 836 N N . LEU A 1 109 ?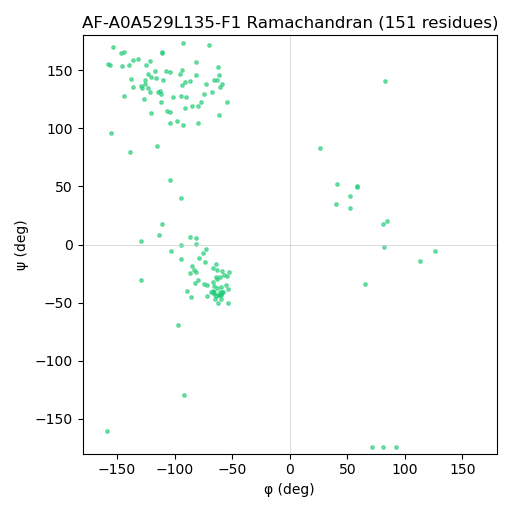 -2.041 -3.540 8.902 1.00 97.00 109 LEU A N 1
ATOM 837 C CA . LEU A 1 109 ? -0.704 -3.287 8.385 1.00 97.00 109 LEU A CA 1
ATOM 838 C C . LEU A 1 109 ? -0.655 -3.573 6.883 1.00 97.00 109 LEU A C 1
ATOM 840 O O . LEU A 1 109 ? -1.003 -4.666 6.436 1.00 97.00 109 LEU A O 1
ATOM 844 N N . LEU A 1 110 ? -0.181 -2.599 6.113 1.00 96.50 110 LEU A N 1
ATOM 845 C CA . LEU A 1 110 ? 0.214 -2.759 4.721 1.00 96.50 110 LEU A CA 1
ATOM 846 C C . LEU A 1 110 ? 1.715 -3.026 4.660 1.00 96.50 110 LEU A C 1
ATOM 848 O O . LEU A 1 110 ? 2.519 -2.258 5.193 1.00 96.50 110 LEU A O 1
ATOM 852 N N . SER A 1 111 ? 2.088 -4.096 3.973 1.00 93.44 111 SER A N 1
ATOM 853 C CA . SER A 1 111 ? 3.474 -4.384 3.623 1.00 93.44 111 SER A CA 1
ATOM 854 C C . SER A 1 111 ? 3.544 -4.839 2.178 1.00 93.44 111 SER A C 1
ATOM 856 O O . SER A 1 111 ? 2.560 -5.306 1.607 1.00 93.44 111 SER A O 1
ATOM 858 N N . HIS A 1 112 ? 4.711 -4.731 1.563 1.00 92.12 112 HIS A N 1
ATOM 859 C CA . HIS A 1 112 ? 4.921 -5.446 0.320 1.00 92.12 112 HIS A CA 1
ATOM 860 C C . HIS A 1 112 ? 5.126 -6.945 0.556 1.00 92.12 112 HIS A C 1
ATOM 862 O O . HIS A 1 112 ? 4.654 -7.750 -0.232 1.00 92.12 112 HIS A O 1
ATOM 868 N N . THR A 1 113 ? 5.763 -7.331 1.659 1.00 87.44 113 THR A N 1
ATOM 869 C CA . THR A 1 1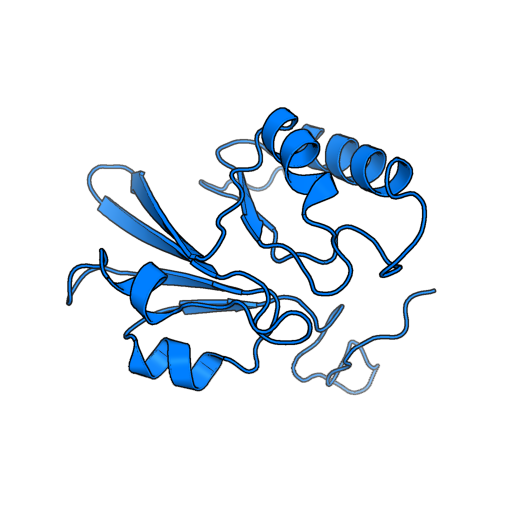13 ? 6.279 -8.683 1.910 1.00 87.44 113 THR A CA 1
ATOM 870 C C . THR A 1 113 ? 5.494 -9.365 3.039 1.00 87.44 113 THR A C 1
ATOM 872 O O . THR A 1 113 ? 5.291 -8.769 4.100 1.00 87.44 113 THR A O 1
ATOM 875 N N . PRO A 1 114 ? 5.005 -10.605 2.855 1.00 86.56 114 PRO A N 1
ATOM 876 C CA . PRO A 1 114 ? 4.276 -11.326 3.903 1.00 86.56 114 PRO A CA 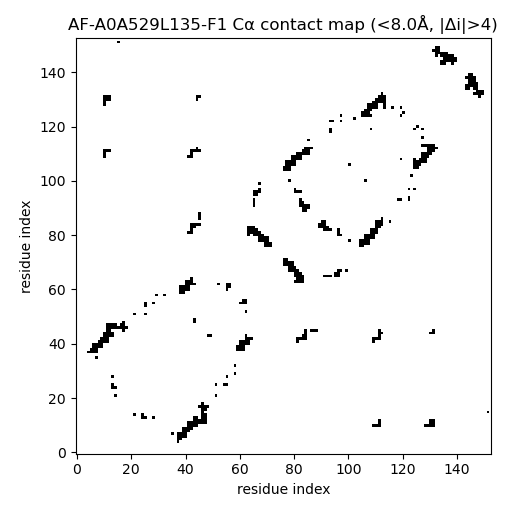1
ATOM 877 C C . PRO A 1 114 ? 5.153 -11.864 5.045 1.00 86.56 114 PRO A C 1
ATOM 879 O O . PRO A 1 114 ? 4.638 -12.237 6.102 1.00 86.56 114 PRO A O 1
ATOM 882 N N . GLU A 1 115 ? 6.469 -11.916 4.865 1.00 84.88 115 GLU A N 1
ATOM 883 C CA . GLU A 1 115 ? 7.448 -12.499 5.787 1.00 84.88 115 GLU A CA 1
ATOM 884 C C . GLU A 1 115 ? 7.428 -11.848 7.178 1.00 84.88 115 GLU A C 1
ATOM 886 O O . GLU A 1 115 ? 7.802 -12.481 8.168 1.00 84.88 115 GLU A O 1
ATOM 891 N N . ILE A 1 116 ? 6.933 -10.613 7.270 1.00 85.75 116 ILE A N 1
ATOM 892 C CA . ILE A 1 116 ? 6.841 -9.831 8.507 1.00 85.75 116 ILE A CA 1
ATOM 893 C C . ILE A 1 116 ? 5.630 -10.168 9.384 1.00 85.75 116 ILE A C 1
ATOM 895 O O . ILE A 1 116 ? 5.419 -9.521 10.411 1.00 85.75 116 ILE A O 1
ATOM 899 N N . TYR A 1 117 ? 4.832 -11.184 9.040 1.00 88.38 117 TYR A N 1
ATOM 900 C CA . TYR A 1 117 ? 3.606 -11.509 9.780 1.00 88.38 117 TYR A CA 1
ATOM 901 C C . TYR A 1 117 ? 3.829 -11.747 11.282 1.00 88.38 117 TYR A C 1
ATOM 903 O O . TYR A 1 117 ? 2.982 -11.375 12.090 1.00 88.38 117 TYR A O 1
ATOM 911 N N . ARG A 1 118 ? 4.965 -12.332 11.696 1.00 90.12 118 ARG A N 1
ATOM 912 C CA . ARG A 1 118 ? 5.250 -12.552 13.128 1.00 90.12 118 ARG A CA 1
ATOM 913 C C . ARG A 1 118 ? 5.483 -11.239 13.858 1.00 90.12 118 ARG A C 1
ATOM 915 O O . ARG A 1 118 ? 5.007 -11.081 14.978 1.00 90.12 118 ARG A O 1
ATOM 922 N N . GLN A 1 119 ? 6.199 -10.316 13.225 1.00 90.06 119 GLN A N 1
ATOM 923 C CA . GLN A 1 119 ? 6.422 -8.973 13.742 1.00 90.06 119 GLN A CA 1
ATOM 924 C C . GLN A 1 119 ? 5.104 -8.197 13.800 1.00 90.06 119 GLN A C 1
ATOM 926 O O . GLN A 1 119 ? 4.833 -7.566 14.815 1.00 90.06 119 GLN A O 1
ATOM 931 N N . ALA A 1 120 ? 4.248 -8.319 12.781 1.00 91.56 120 ALA A N 1
ATOM 932 C CA . ALA A 1 120 ? 2.917 -7.711 12.774 1.00 91.56 120 ALA A CA 1
ATOM 933 C C . ALA A 1 120 ? 2.049 -8.213 13.941 1.00 91.56 120 ALA A C 1
ATOM 935 O O . ALA A 1 120 ? 1.479 -7.409 14.676 1.00 91.56 120 ALA A O 1
ATOM 936 N N . VAL A 1 121 ? 2.027 -9.533 14.170 1.00 91.25 121 VAL A N 1
ATOM 937 C CA . VAL A 1 121 ? 1.332 -10.146 15.315 1.00 91.25 121 VAL A CA 1
ATOM 938 C C . VAL A 1 121 ? 1.917 -9.657 16.640 1.00 91.25 121 VAL A C 1
ATOM 940 O O . VAL A 1 121 ? 1.171 -9.336 17.560 1.00 91.25 121 VAL A O 1
ATOM 943 N N . HIS A 1 122 ? 3.245 -9.574 16.756 1.00 92.19 122 HIS A N 1
ATOM 944 C CA . HIS A 1 122 ? 3.895 -9.090 17.976 1.00 92.19 122 HIS A CA 1
ATOM 945 C C . HIS A 1 122 ? 3.600 -7.610 18.256 1.00 92.19 122 HIS A C 1
ATOM 947 O O . HIS A 1 122 ? 3.427 -7.230 19.412 1.00 92.19 122 HIS A O 1
ATOM 953 N N . ALA A 1 123 ? 3.504 -6.796 17.205 1.00 91.25 123 ALA A N 1
ATOM 954 C CA . ALA A 1 123 ? 3.131 -5.388 17.279 1.00 91.25 123 ALA A CA 1
ATOM 955 C C . ALA A 1 123 ? 1.626 -5.166 17.520 1.00 91.25 123 ALA A C 1
ATOM 957 O O . ALA A 1 123 ? 1.217 -4.036 17.772 1.00 91.25 123 ALA A O 1
ATOM 958 N N . GLY A 1 124 ? 0.817 -6.230 17.490 1.00 92.88 124 GLY A N 1
ATOM 959 C CA . GLY A 1 124 ? -0.608 -6.181 17.807 1.00 92.88 124 GLY A CA 1
ATOM 960 C C . GLY A 1 124 ? -1.513 -5.780 16.642 1.00 92.88 124 GLY A C 1
ATOM 961 O O . GLY A 1 124 ? -2.635 -5.363 16.899 1.00 92.88 124 GLY A O 1
ATOM 962 N N . PHE A 1 125 ? -1.058 -5.904 15.390 1.00 95.62 125 PHE A N 1
ATOM 963 C CA . PHE A 1 125 ? -1.923 -5.684 14.228 1.00 95.62 125 PHE A CA 1
ATOM 964 C C . PHE A 1 125 ? -2.930 -6.824 14.047 1.00 95.62 125 PHE A C 1
ATOM 966 O O . PHE A 1 125 ? -2.567 -7.999 14.141 1.00 95.62 125 PHE A O 1
ATOM 973 N N . ASP A 1 126 ? -4.177 -6.481 13.720 1.00 96.38 126 ASP A N 1
ATOM 974 C CA . ASP A 1 126 ? -5.258 -7.456 13.531 1.00 96.38 126 ASP A CA 1
ATOM 975 C C . ASP A 1 126 ? -5.232 -8.091 12.135 1.00 96.38 126 ASP A C 1
ATOM 977 O O . ASP A 1 126 ? -5.585 -9.260 11.962 1.00 96.38 126 ASP A O 1
ATOM 981 N N . VAL A 1 127 ? -4.816 -7.319 11.125 1.00 96.25 127 VAL A N 1
ATOM 982 C CA . VAL A 1 127 ? -4.760 -7.749 9.722 1.00 96.25 127 VAL A CA 1
ATOM 983 C C . VAL A 1 127 ? -3.450 -7.306 9.081 1.00 96.25 127 VAL A C 1
ATOM 985 O O . VAL A 1 127 ? -3.045 -6.155 9.211 1.00 96.25 127 VAL A O 1
ATOM 988 N N . LEU A 1 128 ? -2.822 -8.206 8.323 1.00 93.81 128 LEU A N 1
ATOM 989 C CA . LEU A 1 128 ? -1.712 -7.898 7.422 1.00 93.81 128 LEU A CA 1
ATOM 990 C C . LEU A 1 128 ? -2.175 -8.081 5.975 1.00 93.81 128 LEU A C 1
ATOM 992 O O . LEU A 1 128 ? -2.598 -9.173 5.594 1.00 93.81 128 LEU A O 1
ATOM 996 N N . LEU A 1 129 ? -2.057 -7.029 5.168 1.00 93.50 129 LEU A N 1
ATOM 997 C CA . LEU A 1 129 ? -2.227 -7.090 3.720 1.00 93.50 129 LEU A CA 1
ATOM 998 C C . LEU A 1 129 ? -0.850 -6.967 3.071 1.00 93.50 129 LEU A C 1
ATOM 1000 O O . LEU A 1 129 ? -0.193 -5.932 3.197 1.00 93.50 129 LEU A O 1
ATOM 1004 N N . ALA A 1 130 ? -0.418 -8.039 2.405 1.00 90.12 130 ALA A N 1
ATOM 1005 C CA . ALA A 1 130 ? 0.897 -8.127 1.788 1.00 90.12 130 ALA A CA 1
ATOM 1006 C C . ALA A 1 130 ? 0.830 -8.497 0.302 1.00 90.12 130 ALA A C 1
ATOM 1008 O O . ALA A 1 130 ? 0.006 -9.316 -0.106 1.00 90.12 130 ALA A O 1
ATOM 1009 N N . GLY A 1 131 ? 1.710 -7.876 -0.486 1.00 85.81 131 GLY A N 1
ATOM 1010 C CA . GLY A 1 131 ? 1.920 -8.147 -1.907 1.00 85.81 131 GLY A CA 1
ATOM 1011 C C . GLY A 1 131 ? 3.009 -9.198 -2.158 1.00 85.81 131 GLY A C 1
ATOM 1012 O O . GLY A 1 131 ? 2.966 -10.291 -1.594 1.00 85.81 131 GLY A O 1
ATOM 1013 N N . HIS A 1 132 ? 3.959 -8.856 -3.038 1.00 81.94 132 HIS A N 1
ATOM 1014 C CA . HIS A 1 132 ? 5.166 -9.607 -3.439 1.00 81.94 132 HIS A CA 1
ATOM 1015 C C . HIS A 1 132 ? 4.953 -10.936 -4.172 1.00 81.94 132 HIS A C 1
ATOM 1017 O O . HIS A 1 132 ? 5.696 -11.293 -5.078 1.00 81.94 132 HIS A O 1
ATOM 1023 N N . THR A 1 133 ? 3.900 -11.666 -3.846 1.00 70.12 133 THR A N 1
ATOM 1024 C CA . THR A 1 133 ? 3.742 -13.060 -4.272 1.00 70.12 133 THR A CA 1
ATOM 1025 C C . THR A 1 133 ? 3.097 -13.235 -5.654 1.00 70.12 133 THR A C 1
ATOM 1027 O O . THR A 1 133 ? 2.774 -14.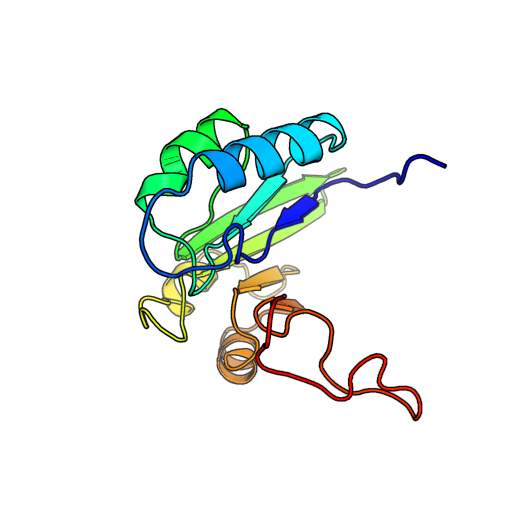352 -6.060 1.00 70.12 133 THR A O 1
ATOM 1030 N N . HIS A 1 134 ? 2.871 -12.130 -6.389 1.00 67.31 134 HIS A N 1
ATOM 1031 C CA . HIS A 1 134 ? 2.403 -12.077 -7.792 1.00 67.31 134 HIS A CA 1
ATOM 1032 C C . HIS A 1 134 ? 1.309 -13.094 -8.156 1.00 67.31 134 HIS A C 1
ATOM 1034 O O . HIS A 1 134 ? 1.259 -13.609 -9.274 1.00 67.31 134 HIS A O 1
ATOM 1040 N N . GLY A 1 135 ? 0.414 -13.382 -7.212 1.00 59.25 135 GLY A N 1
ATOM 1041 C CA . GLY A 1 135 ? -0.745 -14.224 -7.456 1.00 59.25 135 GLY A CA 1
ATOM 1042 C C . GLY A 1 135 ? -0.947 -15.409 -6.528 1.00 59.25 135 GLY A C 1
ATOM 1043 O O . GLY A 1 135 ? -2.014 -15.997 -6.668 1.00 59.25 135 GLY A O 1
ATOM 1044 N N . GLY A 1 136 ? -0.064 -15.770 -5.584 1.00 59.78 136 GLY A N 1
ATOM 1045 C CA . GLY A 1 136 ? -0.432 -16.834 -4.630 1.00 59.78 136 GLY A CA 1
ATOM 1046 C C . GLY A 1 136 ? 0.061 -16.691 -3.192 1.00 59.78 136 GLY A C 1
ATOM 1047 O O . GLY A 1 136 ? 1.039 -16.015 -2.924 1.00 59.78 136 GLY A O 1
ATOM 1048 N N . GLN A 1 137 ? -0.505 -17.478 -2.274 1.00 58.44 137 GLN A N 1
ATOM 1049 C CA . GLN A 1 137 ? 0.209 -17.902 -1.056 1.00 58.44 137 GLN A CA 1
ATOM 1050 C C . GLN A 1 137 ? 0.167 -19.422 -0.805 1.00 58.44 137 GLN A C 1
ATOM 1052 O O . GLN A 1 137 ? 1.160 -19.957 -0.334 1.00 58.44 137 GLN A O 1
ATOM 1057 N N . ILE A 1 138 ? -0.905 -20.122 -1.220 1.00 55.97 138 ILE A N 1
ATOM 1058 C CA . ILE A 1 138 ? -1.059 -21.588 -1.420 1.00 55.97 138 ILE A CA 1
ATOM 1059 C C . ILE A 1 138 ? -2.212 -21.830 -2.440 1.00 55.97 138 ILE A C 1
ATOM 1061 O O . ILE A 1 138 ? -3.085 -20.977 -2.549 1.00 55.97 138 ILE A O 1
ATOM 1065 N N . CYS A 1 139 ? -2.271 -22.947 -3.191 1.00 59.44 139 CYS A N 1
ATOM 1066 C CA . CYS A 1 139 ? -3.306 -23.237 -4.203 1.00 59.44 139 CYS A CA 1
ATOM 1067 C C . CYS A 1 139 ? -3.504 -24.724 -4.595 1.00 59.44 139 CYS A C 1
ATOM 1069 O O . CYS A 1 139 ? -3.140 -25.645 -3.875 1.00 59.44 139 CYS A O 1
ATOM 1071 N N . LEU A 1 140 ? -4.125 -24.931 -5.766 1.00 59.91 140 LEU A N 1
ATOM 1072 C CA . LEU A 1 140 ? -4.787 -26.107 -6.288 1.00 59.91 140 LEU A CA 1
ATOM 1073 C C . LEU A 1 140 ? -4.030 -26.770 -7.471 1.00 59.91 140 LEU A C 1
ATOM 1075 O O . LEU A 1 140 ? -3.207 -26.130 -8.135 1.00 59.91 140 LEU A O 1
ATOM 1079 N N . PRO A 1 141 ? -4.380 -28.021 -7.842 1.00 54.31 141 PRO A N 1
ATOM 1080 C CA . PRO A 1 141 ? -4.091 -28.587 -9.165 1.00 54.31 141 PRO A CA 1
ATOM 1081 C C . PRO A 1 141 ? -4.645 -27.679 -10.278 1.00 54.31 141 PRO A C 1
ATOM 1083 O O . PRO A 1 141 ? -5.836 -27.383 -10.298 1.00 54.31 141 PRO A O 1
ATOM 1086 N N . GLY A 1 142 ? -3.784 -27.219 -11.188 1.00 60.84 142 GLY A N 1
ATOM 1087 C CA . GLY A 1 142 ? -4.105 -26.177 -12.175 1.00 60.84 142 GLY A CA 1
ATOM 1088 C C . GLY A 1 142 ? -3.345 -24.866 -11.964 1.00 60.84 142 GLY A C 1
ATOM 1089 O O . GLY A 1 142 ? -3.286 -24.077 -12.899 1.00 60.84 142 GLY A O 1
ATOM 1090 N N . GLY A 1 143 ? -2.709 -24.671 -10.800 1.00 43.91 143 GLY A N 1
ATOM 1091 C CA . GLY A 1 143 ? -1.575 -23.758 -10.619 1.00 43.91 143 GLY A CA 1
ATOM 1092 C C . GLY A 1 143 ? -1.663 -22.399 -11.343 1.00 43.91 143 GLY A C 1
ATOM 1093 O O . GLY A 1 143 ? -0.731 -22.105 -12.082 1.00 43.91 143 GLY A O 1
ATOM 1094 N N . ILE A 1 144 ? -2.696 -21.532 -11.263 1.00 55.56 144 ILE A N 1
ATOM 1095 C CA . ILE A 1 144 ? -3.629 -21.174 -10.163 1.00 55.56 144 ILE A CA 1
ATOM 1096 C C . ILE A 1 144 ? -2.941 -21.441 -8.814 1.00 55.56 144 ILE A C 1
ATOM 1098 O O . ILE A 1 144 ? -3.204 -22.544 -8.386 1.00 55.56 144 ILE A O 1
ATOM 1102 N N . PRO A 1 145 ? -2.084 -20.550 -8.228 1.00 53.34 145 PRO A N 1
ATOM 1103 C CA . PRO A 1 145 ? -0.691 -20.724 -7.628 1.00 53.34 145 PRO A CA 1
ATOM 1104 C C . PRO A 1 145 ? -0.387 -21.000 -6.103 1.00 53.34 145 PRO A C 1
ATOM 1106 O O . PRO A 1 145 ? -0.988 -20.359 -5.248 1.00 53.34 145 PRO A O 1
ATOM 1109 N N . ILE A 1 146 ? 0.564 -21.941 -5.761 1.00 62.78 146 ILE A N 1
ATOM 1110 C CA . ILE A 1 146 ? 0.646 -22.683 -4.445 1.00 62.78 146 ILE A CA 1
ATOM 1111 C C . ILE A 1 146 ? 1.713 -22.213 -3.424 1.00 62.78 146 ILE A C 1
ATOM 1113 O O . ILE A 1 146 ? 1.825 -22.776 -2.344 1.00 62.78 146 ILE A O 1
ATOM 1117 N N . THR A 1 147 ? 2.628 -21.290 -3.631 1.00 55.53 147 THR A N 1
ATOM 1118 C CA . THR A 1 147 ? 2.669 -20.028 -4.351 1.00 55.53 147 THR A CA 1
ATOM 1119 C C . THR A 1 147 ? 4.104 -19.728 -4.788 1.00 55.53 147 THR A C 1
ATOM 1121 O O . THR A 1 147 ? 5.036 -20.393 -4.344 1.00 55.53 147 THR A O 1
ATOM 1124 N N . LEU A 1 148 ? 4.255 -18.712 -5.634 1.00 55.69 148 LEU A N 1
ATOM 1125 C CA . LEU A 1 148 ? 5.463 -18.163 -6.209 1.00 55.69 148 LEU A CA 1
ATOM 1126 C C . LEU A 1 148 ? 5.924 -16.837 -5.572 1.00 55.69 148 LEU A C 1
ATOM 1128 O O . LEU A 1 148 ? 5.111 -15.956 -5.322 1.00 55.69 148 LEU A O 1
ATOM 1132 N N . ASP A 1 149 ? 7.251 -16.655 -5.575 1.00 53.59 149 ASP A N 1
ATOM 1133 C CA . ASP A 1 149 ? 7.984 -15.375 -5.521 1.00 53.59 149 ASP A CA 1
ATOM 1134 C C . ASP A 1 149 ? 8.540 -15.006 -6.926 1.00 53.59 149 ASP A C 1
ATOM 1136 O O . ASP A 1 149 ? 9.738 -14.804 -7.128 1.00 53.59 149 ASP A O 1
ATOM 1140 N N . SER A 1 150 ? 7.636 -14.941 -7.923 1.00 50.19 150 SER A N 1
ATOM 1141 C CA . SER A 1 150 ? 7.775 -14.396 -9.304 1.00 50.19 150 SER A CA 1
ATOM 1142 C C . SER A 1 150 ? 8.402 -15.224 -10.470 1.00 50.19 150 SER A C 1
ATOM 1144 O O . SER A 1 150 ? 9.419 -15.905 -10.355 1.00 50.19 150 SER A O 1
ATOM 1146 N N . LYS A 1 151 ? 7.797 -15.074 -11.667 1.00 46.91 151 LYS A N 1
ATOM 1147 C CA . LYS A 1 151 ? 8.430 -14.891 -12.999 1.00 46.91 151 LYS A CA 1
ATOM 1148 C C . LYS A 1 151 ? 7.411 -14.163 -13.886 1.00 46.91 151 LYS A C 1
ATOM 1150 O O . LYS A 1 151 ? 6.490 -14.781 -14.416 1.00 46.91 151 LYS A O 1
ATOM 1155 N N . LEU A 1 152 ? 7.544 -12.841 -13.969 1.00 46.47 152 LEU A N 1
ATOM 1156 C CA . LEU A 1 152 ? 6.746 -11.996 -14.863 1.00 46.47 152 LEU A CA 1
ATOM 1157 C C . LEU A 1 152 ? 7.006 -12.390 -16.333 1.00 46.47 152 LEU A C 1
ATOM 1159 O O . LEU A 1 152 ? 8.097 -12.901 -16.616 1.00 46.47 152 LEU A O 1
ATOM 1163 N N . PRO A 1 153 ? 6.047 -12.187 -17.259 1.00 46.03 153 PRO A N 1
ATOM 1164 C CA . PRO A 1 153 ? 6.344 -12.290 -18.686 1.00 46.03 153 PRO A CA 1
ATOM 1165 C C . PRO A 1 153 ? 7.446 -11.306 -19.108 1.00 46.03 153 PRO A C 1
ATOM 1167 O O . PRO A 1 153 ? 7.558 -10.216 -18.495 1.00 46.03 153 PRO A O 1
#

Mean predicted aligned error: 6.33 Å

Nearest PDB structures (foldseek):
  1m54-assembly1_A  TM=5.935E-01  e=1.336E+00  Homo sapiens
  6mdy-assembly1_C  TM=3.598E-01  e=7.058E-01  Legionella pneumophila subsp. pneumophila str. Philadelphia 1
  3eag-assembly1_B  TM=4.004E-01  e=8.018E-01  Neisseria meningitidis MC58
  3fs2-assembly1_B  TM=2.644E-01  e=1.176E+00  Brucella melitensis
  2v7q-assembly1_G  TM=4.235E-01  e=9.062E+00  Bos taurus

Sequence (153 aa):
ADLDYDICVLTGDFRAKTFGPFEAALDGVARVRASLRGPLYGVLGNHDTVRMVPALEDMGVRMLMNELEVVERNGERIYLAGIDDAHFFRVDNIEKAAAGVPREAFSILLSHTPEIYRQAVHAGFDVLLAGHTHGGQICLPGGIPITLDSKLP

Solvent-accessible surface area (backbone atoms only — not comparable to full-atom values): 8839 Å² total; per-residue (Å²): 128,87,83,87,74,76,65,45,78,42,35,38,51,72,37,92,51,76,62,79,90,55,64,71,33,51,56,48,49,52,59,52,50,74,75,56,70,73,54,32,37,29,27,50,16,78,29,44,56,81,85,49,47,67,61,42,40,76,72,55,32,48,71,25,70,37,28,66,44,76,49,73,56,97,91,42,67,38,38,42,22,16,22,29,33,64,73,77,74,57,63,45,37,65,68,67,22,42,69,80,58,57,96,86,54,57,27,35,36,38,25,14,55,61,86,52,52,67,57,40,52,72,68,65,42,77,40,79,49,53,37,69,22,83,76,31,76,59,60,53,96,81,64,64,33,59,50,45,86,71,83,79,134